Protein AF-A0A3D4D2E6-F1 (afdb_monomer_lite)

pLDDT: mean 80.11, std 16.73, range [43.0, 97.62]

Foldseek 3Di:
DDDDDPDCDVVNVVVVCVVVVPPDDPPDDDDDDCVPPPVVVCVVPPCQQADPDPVSHPPPHHDD

Secondary structure (DSSP, 8-state):
---------HHHHHHHHHHHHS------PPPP-HHHHTHHHHHHHTHHHHSS-TTT--TT----

Radius of gyration: 28.59 Å; chains: 1; bounding box: 52×33×62 Å

Structure (mmCIF, N/CA/C/O backbone):
data_AF-A0A3D4D2E6-F1
#
_entry.id   AF-A0A3D4D2E6-F1
#
loop_
_atom_site.group_PDB
_atom_site.id
_atom_site.type_symbol
_atom_site.label_atom_id
_atom_site.label_alt_id
_atom_site.label_comp_id
_atom_site.label_asym_id
_atom_site.label_entity_id
_atom_site.label_seq_id
_atom_site.pdbx_PDB_ins_code
_atom_site.Cartn_x
_atom_site.Cartn_y
_atom_site.Cartn_z
_atom_site.occupancy
_atom_site.B_iso_or_equiv
_atom_site.auth_seq_id
_atom_site.auth_comp_id
_atom_site.auth_asym_id
_atom_site.auth_atom_id
_atom_site.pdbx_PDB_model_num
ATOM 1 N N . MET A 1 1 ? 29.745 24.999 -48.060 1.00 43.00 1 MET A N 1
ATOM 2 C CA . MET A 1 1 ? 30.621 24.113 -47.264 1.00 43.00 1 MET A CA 1
ATOM 3 C C . MET A 1 1 ? 29.886 22.797 -47.078 1.00 43.00 1 MET A C 1
ATOM 5 O O . MET A 1 1 ? 28.983 22.726 -46.260 1.00 43.00 1 MET A O 1
ATOM 9 N N . ALA A 1 2 ? 30.171 21.817 -47.937 1.00 45.66 2 ALA A N 1
ATOM 10 C CA . ALA A 1 2 ? 29.563 20.491 -47.888 1.00 45.66 2 ALA A CA 1
ATOM 11 C C . ALA A 1 2 ? 30.416 19.600 -46.980 1.00 45.66 2 ALA A C 1
ATOM 13 O O . ALA A 1 2 ? 31.622 19.491 -47.190 1.00 45.66 2 ALA A O 1
ATOM 14 N N . ILE A 1 3 ? 29.800 19.008 -45.961 1.00 57.91 3 ILE A N 1
ATOM 15 C CA . ILE A 1 3 ? 30.439 18.007 -45.106 1.00 57.91 3 ILE A CA 1
ATOM 16 C C . ILE A 1 3 ? 30.428 16.690 -45.900 1.00 57.91 3 ILE A C 1
ATOM 18 O O . ILE A 1 3 ? 29.340 16.225 -46.247 1.00 57.91 3 ILE A O 1
ATOM 22 N N . PRO A 1 4 ? 31.582 16.088 -46.239 1.00 57.84 4 PRO A N 1
ATOM 23 C CA . PRO A 1 4 ? 31.604 14.801 -46.922 1.00 57.84 4 PRO A CA 1
ATOM 24 C C . PRO A 1 4 ? 31.205 13.701 -45.928 1.00 57.84 4 PRO A C 1
ATOM 26 O O . PRO A 1 4 ? 31.938 13.410 -44.988 1.00 57.84 4 PRO A O 1
ATOM 29 N N . ILE A 1 5 ? 30.032 13.097 -46.123 1.00 56.38 5 ILE A N 1
ATOM 30 C CA . ILE A 1 5 ? 29.609 11.881 -45.414 1.00 56.38 5 ILE A CA 1
ATOM 31 C C . ILE A 1 5 ? 30.336 10.683 -46.051 1.00 56.38 5 ILE A C 1
ATOM 33 O O . ILE A 1 5 ? 30.076 10.392 -47.221 1.00 56.38 5 ILE A O 1
ATOM 37 N N . PRO A 1 6 ? 31.266 10.000 -45.351 1.00 55.50 6 PRO A N 1
ATOM 38 C CA . PRO A 1 6 ? 31.930 8.820 -45.897 1.00 55.50 6 PRO A CA 1
ATOM 39 C C . PRO A 1 6 ? 30.910 7.679 -46.058 1.00 55.50 6 PRO A C 1
ATOM 41 O O . PRO A 1 6 ? 29.994 7.569 -45.238 1.00 55.50 6 PRO A O 1
ATOM 44 N N . PRO A 1 7 ? 31.040 6.816 -47.085 1.00 59.16 7 PRO A N 1
ATOM 45 C CA . PRO A 1 7 ? 30.152 5.675 -47.245 1.00 59.16 7 PRO A CA 1
ATOM 46 C C . PRO A 1 7 ? 30.346 4.771 -46.031 1.00 59.16 7 PRO A C 1
ATOM 48 O O . PRO A 1 7 ? 31.439 4.243 -45.818 1.00 59.16 7 PRO A O 1
ATOM 51 N N . LEU A 1 8 ? 29.305 4.648 -45.202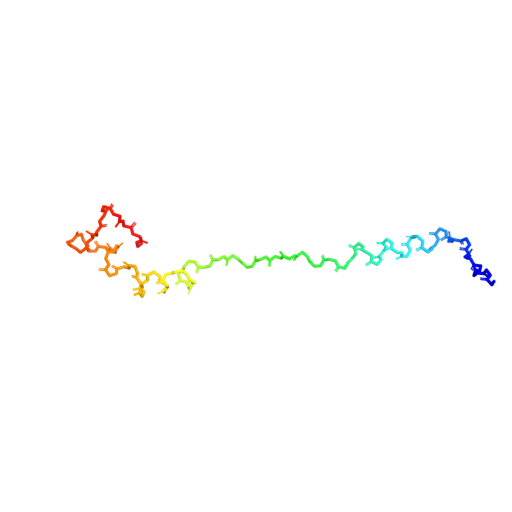 1.00 59.66 8 LEU A N 1
ATOM 52 C CA . LEU A 1 8 ? 29.306 3.777 -44.035 1.00 59.66 8 LEU A CA 1
ATOM 53 C C . LEU A 1 8 ? 29.662 2.367 -44.504 1.00 59.66 8 LEU A C 1
ATOM 55 O O . LEU A 1 8 ? 28.845 1.663 -45.095 1.00 59.66 8 LEU A O 1
ATOM 59 N N . THR A 1 9 ? 30.910 1.969 -44.280 1.00 63.62 9 THR A N 1
ATOM 60 C CA . THR A 1 9 ? 31.357 0.616 -44.581 1.00 63.62 9 THR A CA 1
ATOM 61 C C . THR A 1 9 ? 30.513 -0.342 -43.743 1.00 63.62 9 THR A C 1
ATOM 63 O O . THR A 1 9 ? 30.180 -0.034 -42.599 1.00 63.62 9 THR A O 1
ATOM 66 N N . LEU A 1 10 ? 30.166 -1.507 -44.294 1.00 59.94 10 LEU A N 1
ATOM 67 C CA . LEU A 1 10 ? 29.407 -2.579 -43.625 1.00 59.94 10 LEU A CA 1
ATOM 68 C C . LEU A 1 10 ? 29.893 -2.855 -42.182 1.00 59.94 10 LEU A C 1
ATOM 70 O O . LEU A 1 10 ? 29.114 -3.204 -41.299 1.00 59.94 10 LEU A O 1
ATOM 74 N N . SER A 1 11 ? 31.181 -2.602 -41.935 1.00 60.56 11 SER A N 1
ATOM 75 C CA . SER A 1 11 ? 31.848 -2.654 -40.635 1.00 60.56 11 SER A CA 1
ATOM 76 C C . SER A 1 11 ? 31.285 -1.689 -39.577 1.00 60.56 11 SER A C 1
ATOM 78 O O . SER A 1 11 ? 31.224 -2.056 -38.408 1.00 60.56 11 SER A O 1
ATOM 80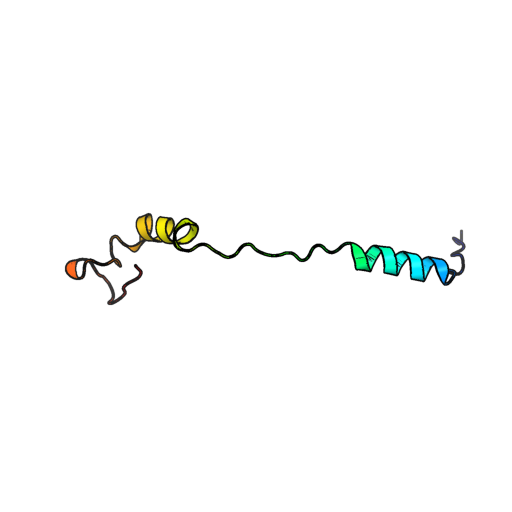 N N . HIS A 1 12 ? 30.860 -0.478 -39.948 1.00 60.66 12 HIS A N 1
ATOM 81 C CA . HIS A 1 12 ? 30.256 0.492 -39.022 1.00 60.66 12 HIS A CA 1
ATOM 82 C C . HIS A 1 12 ? 28.823 0.101 -38.648 1.00 60.66 12 HIS A C 1
ATOM 84 O O . HIS A 1 12 ? 28.400 0.307 -37.513 1.00 60.66 12 HIS A O 1
ATOM 90 N N . PHE A 1 13 ? 28.092 -0.507 -39.587 1.00 62.91 13 PHE A N 1
ATOM 91 C CA . PHE A 1 13 ? 26.739 -1.009 -39.347 1.00 62.91 13 PHE A CA 1
ATOM 92 C C . PHE A 1 13 ? 26.755 -2.217 -38.397 1.00 62.91 13 PHE A C 1
ATOM 94 O O . PHE A 1 13 ? 25.971 -2.283 -37.454 1.00 62.91 13 PHE A O 1
ATOM 101 N N . LEU A 1 14 ? 27.717 -3.129 -38.580 1.00 64.88 14 LEU A N 1
ATOM 102 C CA . LEU A 1 14 ? 27.948 -4.263 -37.679 1.00 64.88 14 LEU A CA 1
ATOM 103 C C . LEU A 1 14 ? 28.376 -3.819 -36.272 1.00 64.88 14 LEU A C 1
ATOM 105 O O . LEU A 1 14 ? 27.873 -4.353 -35.286 1.00 64.88 14 LEU A O 1
ATOM 109 N N . LEU A 1 15 ? 29.250 -2.813 -36.164 1.00 63.84 15 LEU A N 1
ATOM 110 C CA . LEU A 1 15 ? 29.694 -2.289 -34.870 1.00 63.84 15 LEU A CA 1
ATOM 111 C C . LEU A 1 15 ? 28.540 -1.647 -34.077 1.00 63.84 15 LEU A C 1
ATOM 113 O O . LEU A 1 15 ? 28.446 -1.855 -32.871 1.00 63.84 15 LEU A O 1
ATOM 117 N N . ALA A 1 16 ? 27.629 -0.939 -34.753 1.00 65.06 16 ALA A N 1
ATOM 118 C CA . ALA A 1 16 ? 26.444 -0.343 -34.131 1.00 65.06 16 ALA A CA 1
ATOM 119 C C . ALA A 1 16 ? 25.416 -1.385 -33.637 1.00 65.06 16 ALA A C 1
ATOM 121 O O . ALA A 1 16 ? 24.751 -1.178 -32.620 1.00 65.06 16 ALA A O 1
ATOM 122 N N . ILE A 1 17 ? 25.292 -2.529 -34.321 1.00 66.94 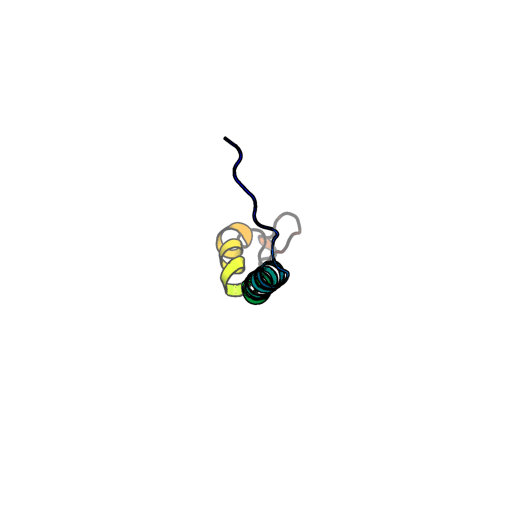17 ILE A N 1
ATOM 123 C CA . ILE A 1 17 ? 24.419 -3.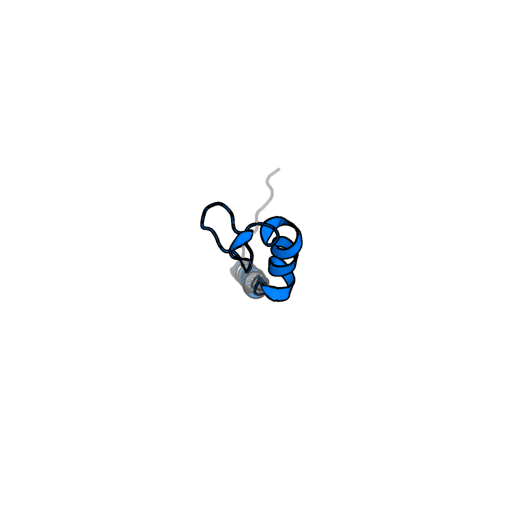634 -33.887 1.00 66.94 17 ILE A CA 1
ATOM 124 C C . ILE A 1 17 ? 24.985 -4.311 -32.630 1.00 66.94 17 ILE A C 1
ATOM 126 O O . ILE A 1 17 ? 24.237 -4.603 -31.696 1.00 66.94 17 ILE A O 1
ATOM 130 N N . ILE A 1 18 ? 26.306 -4.508 -32.573 1.00 66.06 18 ILE A N 1
ATOM 131 C CA . ILE A 1 18 ? 26.984 -5.130 -31.424 1.00 66.06 18 ILE A CA 1
ATOM 132 C C . ILE A 1 18 ? 26.865 -4.253 -30.167 1.00 66.06 18 ILE A C 1
ATOM 134 O O . ILE A 1 18 ? 26.614 -4.778 -29.082 1.00 66.06 18 ILE A O 1
ATOM 138 N N . THR A 1 19 ? 26.978 -2.927 -30.294 1.00 62.00 19 THR A N 1
ATOM 139 C CA . THR A 1 19 ? 26.818 -2.007 -29.153 1.00 62.00 19 THR A CA 1
ATOM 140 C C . THR A 1 19 ? 25.369 -1.877 -28.678 1.00 62.00 19 THR A C 1
ATOM 142 O O . THR A 1 19 ? 25.143 -1.666 -27.489 1.00 62.00 19 THR A O 1
ATOM 145 N N . THR A 1 20 ? 24.382 -2.044 -29.564 1.00 62.19 20 THR A N 1
ATOM 146 C CA . THR A 1 20 ? 22.955 -1.915 -29.208 1.00 62.19 20 THR A CA 1
ATOM 147 C C . THR A 1 20 ? 22.373 -3.210 -28.620 1.00 62.19 20 THR A C 1
ATOM 149 O O . THR A 1 20 ? 21.519 -3.152 -27.739 1.00 62.19 20 THR A O 1
ATOM 152 N N . GLY A 1 21 ? 22.843 -4.386 -29.055 1.00 61.75 21 GLY A N 1
ATOM 153 C CA . GLY A 1 21 ? 22.290 -5.682 -28.634 1.00 61.75 21 GLY A CA 1
ATOM 154 C C . GLY A 1 21 ? 22.698 -6.158 -27.232 1.00 61.75 21 GLY A C 1
ATOM 155 O O . GLY A 1 21 ? 21.956 -6.916 -26.616 1.00 61.75 21 GLY A O 1
ATOM 156 N N . LEU A 1 22 ? 23.852 -5.723 -26.711 1.00 62.31 22 LEU A N 1
ATOM 157 C CA . LEU A 1 22 ? 24.401 -6.204 -25.427 1.00 62.31 22 LEU A CA 1
ATOM 158 C C . LEU A 1 22 ? 24.130 -5.270 -24.230 1.00 62.31 22 LEU A C 1
ATOM 160 O O . LEU A 1 22 ? 24.474 -5.612 -23.101 1.00 62.31 22 LEU A O 1
ATOM 164 N N . GLY A 1 23 ? 23.546 -4.091 -24.461 1.00 59.66 23 GLY A N 1
ATOM 165 C CA . GLY A 1 23 ? 23.504 -3.004 -23.476 1.00 59.66 23 GLY A CA 1
ATOM 166 C C . GLY A 1 23 ? 22.190 -2.805 -22.721 1.00 59.66 23 GLY A C 1
ATOM 167 O O . GLY A 1 23 ? 22.123 -1.886 -21.912 1.00 59.66 23 GLY A O 1
ATOM 168 N N . PHE A 1 24 ? 21.149 -3.607 -22.964 1.00 67.69 24 PHE A N 1
ATOM 169 C CA . PHE A 1 24 ? 19.865 -3.457 -22.270 1.00 67.69 24 PHE A CA 1
ATOM 170 C C . PHE A 1 24 ? 19.763 -4.452 -21.110 1.00 67.69 24 PHE A C 1
ATOM 172 O O . PHE A 1 24 ? 19.309 -5.579 -21.323 1.00 67.69 24 PHE A O 1
ATOM 179 N N . PRO A 1 25 ? 20.159 -4.079 -19.875 1.00 71.19 25 PRO A N 1
ATOM 180 C CA . PRO A 1 25 ? 19.744 -4.849 -18.717 1.00 71.19 25 PRO A CA 1
ATOM 181 C C . PRO A 1 25 ? 18.215 -4.851 -18.706 1.00 71.19 25 PRO A C 1
ATOM 183 O O . PRO A 1 25 ? 17.583 -3.793 -18.699 1.00 71.19 25 PRO A O 1
ATOM 186 N N . GLY A 1 26 ? 17.616 -6.041 -18.763 1.00 73.31 26 GLY A N 1
ATOM 187 C CA . GLY A 1 26 ? 16.176 -6.185 -18.608 1.00 73.31 26 GLY A CA 1
ATOM 188 C C . GLY A 1 26 ? 15.775 -5.529 -17.293 1.00 73.31 26 GLY A C 1
ATOM 189 O O . GLY A 1 26 ? 16.296 -5.894 -16.239 1.00 73.31 26 GLY A O 1
ATOM 190 N N . LEU A 1 27 ? 14.901 -4.524 -17.361 1.00 72.88 27 LEU A N 1
ATOM 191 C CA . LEU A 1 27 ? 14.403 -3.827 -16.184 1.00 72.88 27 LEU A CA 1
ATOM 192 C C . LEU A 1 27 ? 13.481 -4.793 -15.427 1.00 72.88 27 LEU A C 1
ATOM 194 O O . LEU A 1 27 ? 12.268 -4.804 -15.618 1.00 72.88 27 LEU A O 1
ATOM 198 N N . SER A 1 28 ? 14.068 -5.678 -14.624 1.00 77.62 28 SER A N 1
ATOM 199 C CA . SER A 1 28 ? 13.302 -6.566 -13.760 1.00 77.62 28 SER A CA 1
ATOM 200 C C . SER A 1 28 ? 12.832 -5.747 -12.571 1.00 77.62 28 SER A C 1
ATOM 202 O O . SER A 1 28 ? 13.625 -5.389 -11.700 1.00 77.62 28 SER A O 1
ATOM 204 N N . ALA A 1 29 ? 11.539 -5.433 -12.536 1.00 83.50 29 ALA A N 1
ATOM 205 C CA . ALA A 1 29 ? 10.924 -4.930 -11.320 1.00 83.50 29 ALA A CA 1
ATOM 206 C C . ALA A 1 29 ? 11.025 -6.014 -10.238 1.00 83.50 29 ALA A C 1
ATOM 208 O O . ALA A 1 29 ? 10.804 -7.197 -10.514 1.00 83.50 29 ALA A O 1
ATOM 209 N N . ASN A 1 30 ? 11.374 -5.619 -9.013 1.00 88.94 30 ASN A N 1
ATOM 210 C CA . ASN A 1 30 ? 11.257 -6.533 -7.884 1.00 88.94 30 ASN A CA 1
ATOM 211 C C . ASN A 1 30 ? 9.773 -6.872 -7.671 1.00 88.94 30 ASN A C 1
ATOM 213 O O . ASN A 1 30 ? 8.923 -5.991 -7.845 1.00 88.94 30 ASN A O 1
ATOM 217 N N . PRO A 1 31 ? 9.447 -8.125 -7.315 1.00 91.50 31 PRO A N 1
ATOM 218 C CA . PRO A 1 31 ? 8.086 -8.481 -6.949 1.00 91.50 31 PRO A CA 1
ATOM 219 C C . PRO A 1 31 ? 7.648 -7.656 -5.737 1.00 91.50 31 PRO A C 1
ATOM 221 O O . PRO A 1 31 ? 8.430 -7.439 -4.812 1.00 91.50 31 PRO A O 1
ATOM 224 N N . VAL A 1 32 ? 6.395 -7.199 -5.761 1.00 93.06 32 VAL A N 1
ATOM 225 C CA . VAL A 1 32 ? 5.811 -6.456 -4.642 1.00 93.06 32 VAL A CA 1
ATOM 226 C C . VAL A 1 32 ? 5.532 -7.417 -3.491 1.00 93.06 32 VAL A C 1
ATOM 228 O O . VAL A 1 32 ? 4.769 -8.376 -3.634 1.00 93.06 32 VAL A O 1
ATOM 231 N N . GLU A 1 33 ? 6.099 -7.122 -2.329 1.00 96.75 33 GLU A N 1
ATOM 232 C CA . GLU A 1 33 ? 5.950 -7.896 -1.103 1.00 96.75 33 GLU A CA 1
ATOM 233 C C . GLU A 1 33 ? 4.818 -7.322 -0.250 1.00 96.75 33 GLU A C 1
ATOM 235 O O . GLU A 1 33 ? 5.014 -6.408 0.556 1.00 96.75 33 GLU A O 1
ATOM 240 N N . PHE A 1 34 ? 3.613 -7.886 -0.390 1.00 95.50 34 PHE A N 1
ATOM 241 C CA . PHE A 1 34 ? 2.399 -7.398 0.281 1.00 95.50 34 PHE A CA 1
ATOM 242 C C . PHE A 1 34 ? 2.599 -7.123 1.779 1.00 95.50 34 PHE A C 1
ATOM 244 O O . PHE A 1 34 ? 2.200 -6.072 2.280 1.00 95.50 34 PHE A O 1
ATOM 251 N N . ALA A 1 35 ? 3.239 -8.049 2.498 1.00 96.38 35 ALA A N 1
ATOM 252 C CA . ALA A 1 35 ? 3.429 -7.941 3.942 1.00 96.38 35 ALA A CA 1
ATOM 253 C C . ALA A 1 35 ? 4.331 -6.764 4.348 1.00 96.38 35 ALA A C 1
ATOM 255 O O . ALA A 1 35 ? 4.149 -6.205 5.430 1.00 96.38 35 ALA A O 1
ATOM 256 N N . ARG A 1 36 ? 5.292 -6.399 3.494 1.00 96.75 36 ARG A N 1
ATOM 257 C CA . ARG A 1 36 ? 6.270 -5.339 3.760 1.00 96.75 36 ARG A CA 1
ATOM 258 C C . ARG A 1 36 ? 5.817 -3.993 3.211 1.00 96.75 36 ARG A C 1
ATOM 260 O O . ARG A 1 36 ? 6.050 -2.977 3.853 1.00 96.75 36 ARG A O 1
ATOM 267 N N . GLU A 1 37 ? 5.187 -3.993 2.044 1.00 97.62 37 GLU A N 1
ATOM 268 C CA . GLU A 1 37 ? 4.911 -2.772 1.288 1.00 97.62 37 GLU A CA 1
ATOM 269 C C . GLU A 1 37 ? 3.464 -2.301 1.448 1.00 97.62 37 GLU A C 1
ATOM 271 O O . GLU A 1 37 ? 3.225 -1.117 1.656 1.00 97.62 37 GLU A O 1
ATOM 276 N N . ILE A 1 38 ? 2.487 -3.212 1.416 1.00 96.25 38 ILE A N 1
ATOM 277 C CA . ILE A 1 38 ? 1.061 -2.848 1.362 1.00 96.25 38 ILE A CA 1
ATOM 278 C C . ILE A 1 38 ? 0.400 -2.915 2.738 1.00 96.25 38 ILE A C 1
ATOM 280 O O . ILE A 1 38 ? -0.324 -2.001 3.140 1.00 96.25 38 ILE A O 1
ATOM 284 N N . ARG A 1 39 ? 0.666 -3.981 3.499 1.00 96.62 39 ARG A N 1
ATOM 285 C CA . ARG A 1 39 ? 0.053 -4.202 4.813 1.00 96.62 39 ARG A CA 1
ATOM 286 C C . ARG A 1 39 ? 0.267 -3.031 5.789 1.00 96.62 39 ARG A C 1
ATOM 288 O O . ARG A 1 39 ? -0.709 -2.683 6.452 1.00 96.62 39 ARG A O 1
ATOM 295 N N . PRO A 1 40 ? 1.452 -2.390 5.897 1.00 97.00 40 PRO A N 1
ATOM 296 C CA . PRO A 1 40 ? 1.621 -1.244 6.795 1.00 97.00 40 PRO A CA 1
ATOM 297 C C . PRO A 1 40 ? 0.719 -0.060 6.429 1.00 97.00 40 PRO A C 1
ATOM 299 O O . PRO A 1 40 ? 0.137 0.561 7.316 1.00 97.00 40 PRO A O 1
ATOM 302 N N . ILE A 1 41 ? 0.538 0.199 5.129 1.00 97.44 41 ILE A N 1
ATOM 303 C CA . ILE A 1 41 ? -0.314 1.282 4.618 1.00 97.44 41 ILE A CA 1
ATOM 304 C C . ILE A 1 41 ? -1.772 1.025 5.011 1.00 97.44 41 ILE A C 1
ATOM 306 O O . ILE A 1 41 ? -2.433 1.889 5.595 1.00 97.44 41 ILE A O 1
ATOM 310 N N . LEU A 1 42 ? -2.263 -0.190 4.746 1.00 97.06 42 LEU A N 1
ATOM 311 C CA . LEU A 1 42 ? -3.636 -0.575 5.073 1.00 97.06 42 LEU A CA 1
ATOM 312 C C . LEU A 1 42 ? -3.878 -0.642 6.585 1.00 97.06 42 LEU A C 1
ATOM 314 O O . LEU A 1 42 ? -4.962 -0.285 7.048 1.00 97.06 42 LEU A O 1
ATOM 318 N N . SER A 1 43 ? -2.881 -1.056 7.365 1.00 96.31 43 SER A N 1
ATOM 319 C CA . SER A 1 43 ? -2.981 -1.101 8.824 1.00 96.31 43 SER A CA 1
ATOM 320 C C . SER A 1 43 ? -3.102 0.287 9.443 1.00 96.31 43 SER A C 1
ATOM 322 O O . SER A 1 43 ? -3.859 0.456 10.401 1.00 96.31 43 SER A O 1
ATOM 324 N N . ASP A 1 44 ? -2.385 1.276 8.909 1.00 97.00 44 ASP A N 1
ATOM 325 C CA . ASP A 1 44 ? -2.444 2.639 9.432 1.00 97.00 44 ASP A CA 1
ATOM 326 C C . ASP A 1 44 ? -3.763 3.338 9.066 1.00 97.00 44 ASP A C 1
ATOM 328 O O . ASP A 1 44 ? -4.400 3.981 9.907 1.00 97.00 44 ASP A O 1
ATOM 332 N N . THR A 1 45 ? -4.237 3.162 7.832 1.00 96.38 45 THR A N 1
ATOM 333 C CA . THR A 1 45 ? -5.355 3.963 7.306 1.00 96.38 45 THR A CA 1
ATOM 334 C C . THR A 1 45 ? -6.688 3.221 7.214 1.00 96.38 45 THR A C 1
ATOM 336 O O . THR A 1 45 ? -7.733 3.812 7.487 1.00 96.38 45 THR A O 1
ATOM 339 N N . CYS A 1 46 ? -6.696 1.930 6.884 1.00 96.62 46 CYS A N 1
ATOM 340 C CA . CYS A 1 46 ? -7.913 1.228 6.461 1.00 96.62 46 CYS A CA 1
ATOM 341 C C . CYS A 1 46 ? -8.460 0.245 7.507 1.00 96.62 46 CYS A C 1
ATOM 343 O O . CYS A 1 46 ? -9.667 0.230 7.771 1.00 96.62 46 CYS A O 1
ATOM 345 N N . PHE A 1 47 ? -7.611 -0.570 8.140 1.00 96.50 47 PHE A N 1
ATOM 346 C CA . PHE A 1 47 ? -8.054 -1.688 8.994 1.00 96.50 47 PHE A CA 1
ATOM 347 C C . PHE A 1 47 ? -8.836 -1.260 10.236 1.00 96.50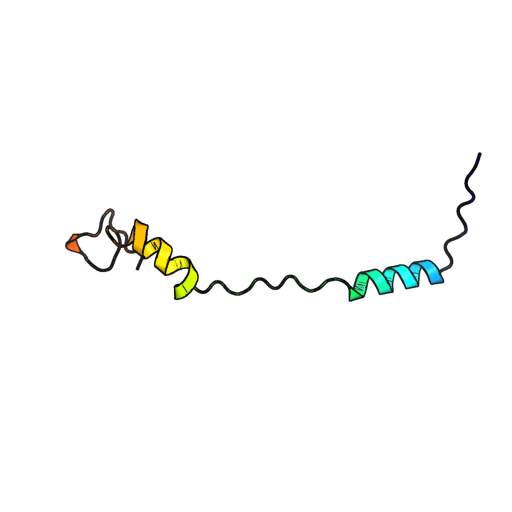 47 PHE A C 1
ATOM 349 O O . PHE A 1 47 ? -9.643 -2.034 10.749 1.00 96.50 47 PHE A O 1
ATOM 356 N N . LYS A 1 48 ? -8.693 -0.001 10.660 1.00 93.94 48 LYS A N 1
ATOM 357 C CA . LYS A 1 48 ? -9.509 0.605 11.722 1.00 93.94 48 LYS A CA 1
ATOM 358 C C . LYS A 1 48 ? -11.018 0.493 11.440 1.00 93.94 48 LYS A C 1
ATOM 360 O O . LYS A 1 48 ? -11.789 0.322 12.380 1.00 93.94 48 LYS A O 1
ATOM 365 N N . CYS A 1 49 ? -11.430 0.592 10.170 1.00 96.44 49 CYS A N 1
ATOM 366 C CA . CYS A 1 49 ? -12.835 0.512 9.738 1.00 96.44 49 CYS A CA 1
ATOM 367 C C . CYS A 1 49 ? -13.137 -0.654 8.780 1.00 96.44 49 CYS A C 1
ATOM 369 O O . CYS A 1 49 ? -14.305 -0.933 8.537 1.00 96.44 49 CYS A O 1
ATOM 371 N N . HIS A 1 50 ? -12.126 -1.311 8.208 1.00 96.44 50 HIS A N 1
ATOM 372 C CA . HIS A 1 50 ? -12.295 -2.386 7.217 1.00 96.44 50 HIS A CA 1
ATOM 373 C C . HIS A 1 50 ? -11.454 -3.636 7.527 1.00 96.44 50 HIS A C 1
ATOM 375 O O . HIS A 1 50 ? -11.119 -4.389 6.618 1.00 96.44 50 HIS A O 1
ATOM 381 N N . GLY A 1 51 ? -11.079 -3.845 8.790 1.00 93.19 51 GLY A N 1
ATOM 382 C CA . GLY A 1 51 ? -10.319 -5.019 9.226 1.00 93.19 51 GLY A CA 1
ATOM 383 C C . GLY A 1 51 ? -11.189 -6.179 9.728 1.00 93.19 51 GLY A C 1
ATOM 384 O O . GLY A 1 51 ? -12.401 -6.244 9.504 1.00 93.19 51 GLY A O 1
ATOM 385 N N . LEU A 1 52 ? -10.555 -7.078 10.482 1.00 93.25 52 LEU A N 1
ATOM 386 C CA . LEU A 1 52 ? -11.142 -8.328 10.978 1.00 93.25 52 LEU A CA 1
ATOM 387 C C . LEU A 1 52 ? -12.394 -8.125 11.846 1.00 93.25 52 LEU A C 1
ATOM 389 O O . LEU A 1 52 ? -13.337 -8.918 11.773 1.00 93.25 52 LEU A O 1
ATOM 393 N N . ASP A 1 53 ? -12.425 -7.048 12.633 1.00 93.44 53 ASP A N 1
ATOM 394 C CA . ASP A 1 53 ? -13.517 -6.740 13.556 1.00 93.44 53 ASP A CA 1
ATOM 395 C C . ASP A 1 53 ? -14.826 -6.464 12.796 1.00 93.44 53 ASP A C 1
ATOM 397 O O . ASP A 1 53 ? -15.001 -5.429 12.150 1.00 93.44 53 ASP A O 1
ATOM 401 N N . ALA A 1 54 ? -15.760 -7.414 12.878 1.00 91.88 54 ALA A N 1
ATOM 402 C CA . ALA A 1 54 ? -17.055 -7.330 12.214 1.00 91.88 54 ALA A CA 1
ATOM 403 C C . ALA A 1 54 ? -17.912 -6.168 12.730 1.00 91.88 54 ALA A C 1
ATOM 405 O O . ALA A 1 54 ? -18.651 -5.577 11.946 1.00 91.88 54 ALA A O 1
ATOM 406 N N . ALA A 1 55 ? -17.797 -5.811 14.011 1.00 93.75 55 ALA A N 1
ATOM 407 C CA . ALA A 1 55 ? -18.591 -4.739 14.604 1.00 93.75 55 ALA A CA 1
ATOM 408 C C . ALA A 1 55 ? -18.117 -3.350 14.153 1.00 93.75 55 ALA A C 1
ATOM 410 O O . ALA A 1 55 ? -18.902 -2.405 14.113 1.00 93.75 55 ALA A O 1
ATOM 411 N N . LYS A 1 56 ? -16.834 -3.219 13.792 1.00 93.06 56 LYS A N 1
ATOM 412 C CA . LYS A 1 56 ? -16.243 -1.961 13.304 1.00 93.06 56 LYS A CA 1
ATOM 413 C C . LYS A 1 56 ? -16.242 -1.836 11.785 1.00 93.06 56 LYS A C 1
ATOM 415 O O . LYS A 1 56 ? -15.907 -0.765 11.273 1.00 93.06 56 LYS A O 1
ATOM 420 N N . ARG A 1 57 ? -16.607 -2.906 11.072 1.00 95.12 57 ARG A N 1
ATOM 421 C CA . ARG A 1 57 ? -16.601 -2.943 9.613 1.00 95.12 57 ARG A CA 1
ATOM 422 C C . ARG A 1 57 ? -17.655 -2.019 9.019 1.00 95.12 57 ARG A C 1
ATOM 424 O O . ARG A 1 57 ? -18.838 -2.117 9.331 1.00 95.12 57 ARG A O 1
ATOM 431 N N . LYS A 1 58 ? -17.222 -1.139 8.120 1.00 94.81 58 LYS A N 1
ATOM 432 C CA . LYS A 1 58 ? -18.097 -0.194 7.414 1.00 94.81 58 LYS A CA 1
ATOM 433 C C . LYS A 1 58 ? -18.317 -0.630 5.968 1.00 94.81 58 LYS A C 1
ATOM 435 O O . LYS A 1 58 ? -17.488 -1.321 5.383 1.00 94.81 58 LYS A O 1
ATOM 440 N N . GLY A 1 59 ? -19.452 -0.237 5.390 1.00 92.69 59 GLY A N 1
ATOM 441 C CA . GLY A 1 59 ? -19.727 -0.397 3.955 1.00 92.69 59 GLY A CA 1
ATOM 442 C C . GLY A 1 59 ? -19.691 -1.836 3.422 1.00 92.69 59 GLY A C 1
ATOM 443 O O . GLY A 1 59 ? -19.494 -2.021 2.229 1.00 92.69 59 GLY A O 1
ATOM 444 N N . GLY A 1 60 ? -19.820 -2.852 4.284 1.00 89.19 60 GLY A N 1
ATOM 445 C CA . GLY A 1 60 ? -19.770 -4.263 3.879 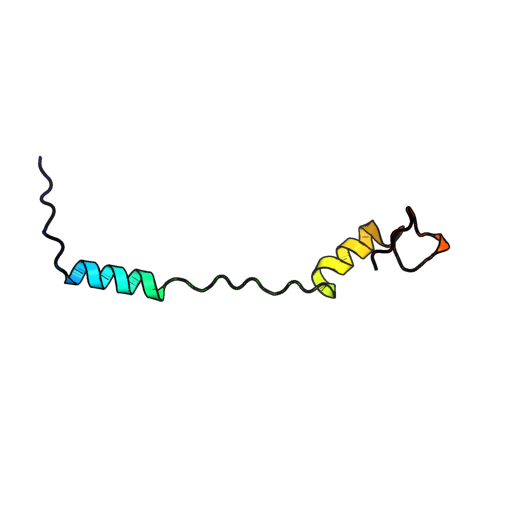1.00 89.19 60 GLY A CA 1
ATOM 446 C C . GLY A 1 60 ? -18.415 -4.739 3.337 1.00 89.19 60 GLY A C 1
ATOM 447 O O . GLY A 1 60 ? -18.341 -5.839 2.797 1.00 89.19 60 GLY A O 1
ATOM 448 N N . LEU A 1 61 ? -17.347 -3.946 3.483 1.00 93.75 61 LEU A N 1
ATOM 449 C CA . LEU A 1 61 ? -16.034 -4.225 2.901 1.00 93.75 61 LEU A CA 1
ATOM 450 C C . LEU A 1 61 ? -15.029 -4.695 3.961 1.00 93.75 61 LEU A C 1
ATOM 452 O O . LEU A 1 61 ? -14.933 -4.103 5.042 1.00 93.75 61 LEU A O 1
ATOM 456 N N . ARG A 1 62 ? -14.248 -5.724 3.612 1.00 93.19 62 ARG A N 1
ATOM 457 C CA . ARG A 1 62 ? -13.132 -6.260 4.402 1.00 93.19 62 ARG A CA 1
ATOM 458 C C . ARG A 1 62 ? -11.849 -6.267 3.562 1.00 93.19 62 ARG A C 1
ATOM 460 O O . ARG A 1 62 ? -11.887 -6.747 2.434 1.00 93.19 62 ARG A O 1
ATOM 467 N N . LEU A 1 63 ? -10.764 -5.707 4.101 1.00 91.75 63 LEU A N 1
ATOM 468 C CA . LEU A 1 63 ? -9.516 -5.406 3.378 1.00 91.75 63 LEU A CA 1
ATOM 469 C C . LEU A 1 63 ? -8.261 -6.092 3.946 1.00 91.75 63 LEU A C 1
ATOM 471 O O . LEU A 1 63 ? -7.187 -5.925 3.372 1.00 91.75 63 LEU A O 1
ATOM 475 N N . ASP A 1 64 ? -8.376 -6.784 5.081 1.00 83.88 64 ASP A N 1
ATOM 476 C CA . ASP A 1 64 ? -7.253 -7.423 5.788 1.00 83.88 64 ASP A CA 1
ATOM 477 C C . ASP A 1 64 ? -6.696 -8.700 5.145 1.00 83.88 64 ASP A C 1
ATOM 479 O O . ASP A 1 64 ? -7.486 -9.455 4.531 1.00 83.88 64 ASP A O 1
#

Sequence (64 aa):
MAIPIPPLTLSHFLLAIITTGLGFPGLSANPVEFAREIRPILSDTCFKCHGLDAAKRKGGLRLD